Protein AF-A0A353B213-F1 (afdb_monomer_lite)

pLDDT: mean 74.2, std 12.51, range [37.25, 88.0]

Sequence (69 aa):
MGDALDTITSNSESFPLARESEELPLQVRQMLYGAGKRKTHRILFAVRPDRIVVHRIRHVAQGGIERPK

Structure (mmCIF, N/CA/C/O backbone):
data_AF-A0A353B213-F1
#
_entry.id   AF-A0A353B213-F1
#
loop_
_atom_site.group_PDB
_atom_site.id
_atom_site.type_symbol
_atom_site.label_atom_id
_atom_site.label_alt_id
_atom_site.label_comp_id
_atom_site.label_asym_id
_atom_site.label_entity_id
_atom_site.label_seq_id
_atom_site.pdbx_PDB_ins_code
_atom_site.Cartn_x
_atom_site.Cartn_y
_atom_site.Cartn_z
_atom_site.occupancy
_atom_site.B_iso_or_equiv
_atom_site.auth_seq_id
_atom_site.auth_comp_id
_atom_site.auth_asym_id
_atom_site.auth_atom_id
_atom_site.pdbx_PDB_model_num
ATOM 1 N N . MET A 1 1 ? 4.756 -13.526 -8.012 1.00 50.69 1 MET A N 1
ATOM 2 C CA . MET A 1 1 ? 3.698 -12.639 -7.475 1.00 50.69 1 MET A CA 1
ATOM 3 C C . MET A 1 1 ? 3.450 -12.836 -5.974 1.00 50.69 1 MET A C 1
ATOM 5 O O . MET A 1 1 ? 3.079 -11.858 -5.346 1.00 50.69 1 MET A O 1
ATOM 9 N N . GLY A 1 2 ? 3.693 -14.021 -5.384 1.00 56.75 2 GLY A N 1
ATOM 10 C CA . GLY A 1 2 ? 3.457 -14.269 -3.945 1.00 56.75 2 GLY A CA 1
ATOM 11 C C . GLY A 1 2 ? 4.307 -13.439 -2.967 1.00 56.75 2 GLY A C 1
ATOM 12 O O . GLY A 1 2 ? 3.804 -13.020 -1.936 1.00 56.75 2 GLY A O 1
ATOM 13 N N . ASP A 1 3 ? 5.542 -13.103 -3.338 1.00 66.81 3 ASP A N 1
ATOM 14 C CA . ASP A 1 3 ? 6.521 -12.424 -2.467 1.00 66.81 3 ASP A CA 1
ATOM 15 C C . ASP A 1 3 ? 6.107 -11.005 -2.006 1.00 66.81 3 ASP A C 1
ATOM 17 O O . ASP A 1 3 ? 6.334 -10.590 -0.871 1.00 66.81 3 ASP A O 1
ATOM 21 N N . ALA A 1 4 ? 5.423 -10.254 -2.878 1.00 65.44 4 ALA A N 1
ATOM 22 C CA . ALA A 1 4 ? 4.983 -8.896 -2.557 1.00 65.44 4 ALA A CA 1
ATOM 23 C C . ALA A 1 4 ? 3.805 -8.874 -1.579 1.00 65.44 4 ALA A C 1
ATOM 25 O O . ALA A 1 4 ? 3.731 -7.988 -0.735 1.00 65.44 4 ALA A O 1
ATOM 26 N N . LEU A 1 5 ? 2.891 -9.841 -1.699 1.00 69.19 5 LEU A N 1
ATOM 27 C CA . LEU A 1 5 ? 1.767 -9.977 -0.776 1.00 69.19 5 LEU A CA 1
ATOM 28 C C . LEU A 1 5 ? 2.263 -10.383 0.607 1.00 69.19 5 LEU A C 1
ATOM 30 O O . LEU A 1 5 ? 1.838 -9.762 1.572 1.00 69.19 5 LEU A O 1
ATOM 34 N N . ASP A 1 6 ? 3.211 -11.320 0.675 1.00 74.12 6 ASP A N 1
ATOM 35 C CA . ASP A 1 6 ? 3.815 -11.777 1.929 1.00 74.12 6 ASP A CA 1
ATOM 36 C C . ASP A 1 6 ? 4.492 -10.624 2.692 1.00 74.12 6 ASP A C 1
ATOM 38 O O . ASP A 1 6 ? 4.198 -10.379 3.864 1.00 74.12 6 ASP A O 1
ATOM 42 N N . THR A 1 7 ? 5.276 -9.807 1.976 1.00 72.56 7 THR A N 1
ATOM 43 C CA . THR A 1 7 ? 5.919 -8.602 2.533 1.00 72.56 7 THR A CA 1
ATOM 44 C C . THR A 1 7 ? 4.887 -7.592 3.049 1.00 72.56 7 THR A C 1
ATOM 46 O O . THR A 1 7 ? 5.071 -6.981 4.104 1.00 72.56 7 THR A O 1
ATOM 49 N N . ILE A 1 8 ? 3.790 -7.407 2.308 1.00 71.38 8 ILE A N 1
ATOM 50 C CA . ILE A 1 8 ? 2.703 -6.510 2.700 1.00 71.38 8 ILE A CA 1
ATOM 51 C C . ILE A 1 8 ? 2.012 -7.035 3.964 1.00 71.38 8 ILE A C 1
ATOM 53 O O . ILE A 1 8 ? 1.805 -6.251 4.882 1.00 71.38 8 ILE A O 1
ATOM 57 N N . THR A 1 9 ? 1.709 -8.331 4.066 1.00 73.88 9 THR A N 1
ATOM 58 C CA . THR A 1 9 ? 1.113 -8.922 5.278 1.00 73.88 9 THR A CA 1
ATOM 59 C C . THR A 1 9 ? 2.044 -8.912 6.479 1.00 73.88 9 THR A C 1
ATOM 61 O O . THR A 1 9 ? 1.573 -8.718 7.595 1.00 73.88 9 THR A O 1
ATOM 64 N N . SER A 1 10 ? 3.349 -9.085 6.274 1.00 76.81 10 SER A N 1
ATOM 65 C CA . SER A 1 10 ? 4.295 -9.181 7.383 1.00 76.81 10 SER A CA 1
ATOM 66 C C . SER A 1 10 ? 4.691 -7.822 7.965 1.00 76.81 10 SER A C 1
ATOM 68 O O . SER A 1 10 ? 5.117 -7.780 9.117 1.00 76.81 10 SER A O 1
ATOM 70 N N . ASN A 1 11 ? 4.601 -6.721 7.203 1.00 76.50 11 ASN A N 1
ATOM 71 C CA . ASN A 1 11 ? 5.005 -5.400 7.699 1.00 76.50 11 ASN A CA 1
ATOM 72 C C . ASN A 1 11 ? 4.257 -4.222 7.042 1.00 76.50 11 ASN A C 1
ATOM 74 O O . ASN A 1 11 ? 4.852 -3.255 6.558 1.00 76.50 11 ASN A O 1
ATOM 78 N N . SER A 1 12 ? 2.925 -4.299 7.014 1.00 73.56 12 SER A N 1
ATOM 79 C CA . SER A 1 12 ? 2.058 -3.336 6.325 1.00 73.56 12 SER A CA 1
ATOM 80 C C . SER A 1 12 ? 2.176 -1.888 6.824 1.00 73.56 12 SER A C 1
ATOM 82 O O . SER A 1 12 ? 1.943 -0.951 6.060 1.00 73.56 12 SER A O 1
ATOM 84 N N . GLU A 1 13 ? 2.537 -1.682 8.092 1.00 76.31 13 GLU A N 1
ATOM 85 C CA . GLU A 1 13 ? 2.617 -0.358 8.725 1.00 76.31 13 GLU A CA 1
ATOM 86 C C . GLU A 1 13 ? 3.949 0.370 8.486 1.00 76.31 13 GLU A C 1
ATOM 88 O O . GLU A 1 13 ? 4.019 1.589 8.652 1.00 76.31 13 GLU A O 1
ATOM 93 N N . SER A 1 14 ? 4.993 -0.331 8.035 1.00 80.44 14 SER A N 1
ATOM 94 C CA . SER A 1 14 ? 6.273 0.292 7.665 1.00 80.44 14 SER A CA 1
ATOM 95 C C . SER A 1 14 ? 6.251 0.969 6.293 1.00 80.44 14 SER A C 1
ATOM 97 O O . SER A 1 14 ? 7.193 1.682 5.945 1.00 80.44 14 SER A O 1
ATOM 99 N N . PHE A 1 15 ? 5.204 0.768 5.490 1.00 84.12 15 PHE A N 1
ATOM 100 C CA . PHE A 1 15 ? 5.132 1.362 4.157 1.00 84.12 15 PHE A CA 1
ATOM 101 C C . PHE A 1 15 ? 4.718 2.834 4.202 1.00 84.12 15 PHE A C 1
ATOM 103 O O . PHE A 1 15 ? 3.820 3.189 4.966 1.00 84.12 15 PHE A O 1
ATOM 110 N N . PRO A 1 16 ? 5.300 3.701 3.357 1.00 84.94 16 PRO A N 1
ATOM 111 C CA . PRO A 1 16 ? 4.941 5.112 3.331 1.00 84.94 16 PRO A CA 1
ATOM 112 C C . PRO A 1 16 ? 3.468 5.307 2.953 1.00 84.94 16 PRO A C 1
ATOM 114 O O . PRO A 1 16 ? 2.916 4.562 2.133 1.00 84.94 16 PRO A O 1
ATOM 117 N N . LEU A 1 17 ? 2.845 6.337 3.530 1.00 85.06 17 LEU A N 1
ATOM 118 C CA . LEU A 1 17 ? 1.524 6.791 3.105 1.00 85.06 17 LEU A CA 1
ATOM 119 C C . LEU A 1 17 ? 1.584 7.242 1.640 1.00 85.06 17 LEU A C 1
ATOM 121 O O . LEU A 1 17 ? 2.554 7.852 1.186 1.00 85.06 17 LEU A O 1
ATOM 125 N N . ALA A 1 18 ? 0.550 6.891 0.887 1.00 84.94 18 ALA A N 1
ATOM 126 C CA . ALA A 1 18 ? 0.345 7.381 -0.462 1.00 84.94 18 ALA A CA 1
ATOM 127 C C . ALA A 1 18 ? -0.203 8.810 -0.408 1.00 84.94 18 ALA A C 1
ATOM 129 O O . ALA A 1 18 ? -0.937 9.157 0.515 1.00 84.94 18 ALA A O 1
ATOM 130 N N . ARG A 1 19 ? 0.068 9.607 -1.443 1.00 80.56 19 ARG A N 1
ATOM 131 C CA . ARG A 1 19 ? -0.537 10.940 -1.599 1.00 80.56 19 ARG A CA 1
ATOM 132 C C . ARG A 1 19 ? -2.066 10.872 -1.616 1.00 80.56 19 ARG A C 1
ATOM 134 O O . ARG A 1 19 ? -2.734 11.709 -1.029 1.00 80.56 19 ARG A O 1
ATOM 141 N N . GLU A 1 20 ? -2.621 9.819 -2.212 1.00 78.44 20 GLU A N 1
ATOM 142 C CA . GLU A 1 20 ? -4.061 9.555 -2.211 1.00 78.44 20 GLU A CA 1
ATOM 143 C C . GLU A 1 20 ? -4.651 9.385 -0.796 1.00 78.44 20 GLU A C 1
ATOM 145 O O . GLU A 1 20 ? -5.862 9.493 -0.636 1.00 78.44 20 GLU A O 1
ATOM 150 N N . SER A 1 21 ? -3.831 9.152 0.236 1.00 80.75 21 SER A N 1
ATOM 151 C CA . SER A 1 21 ? -4.281 9.142 1.633 1.00 80.75 21 SER A CA 1
ATOM 152 C C . SER A 1 21 ? -4.680 10.524 2.154 1.00 80.75 21 SER A C 1
ATOM 154 O O . SER A 1 21 ? -5.371 10.593 3.164 1.00 80.75 21 SER A O 1
ATOM 156 N N . GLU A 1 22 ? -4.228 11.606 1.517 1.00 78.88 22 GLU A N 1
ATOM 157 C CA . GLU A 1 22 ? -4.642 12.975 1.851 1.00 78.88 22 GLU A CA 1
ATOM 158 C C . GLU A 1 22 ? -6.004 13.313 1.226 1.00 78.88 22 GLU A C 1
ATOM 160 O O . GLU A 1 22 ? -6.745 14.145 1.741 1.00 78.88 22 GLU A O 1
ATOM 165 N N . GLU A 1 23 ? -6.344 12.655 0.115 1.00 77.81 23 GLU A N 1
ATOM 166 C CA . GLU A 1 23 ? -7.570 12.895 -0.658 1.00 77.81 23 GLU A CA 1
ATOM 167 C C . GLU A 1 23 ? -8.695 11.906 -0.307 1.00 77.81 23 GLU A C 1
ATOM 169 O O . GLU A 1 23 ? -9.866 12.156 -0.592 1.00 77.81 23 GLU A O 1
ATOM 174 N N . LEU A 1 24 ? -8.352 10.767 0.298 1.00 73.19 24 LEU A N 1
ATOM 175 C CA . LEU A 1 24 ? -9.291 9.726 0.701 1.00 73.19 24 LEU A CA 1
ATOM 176 C C . LEU A 1 24 ? -9.423 9.697 2.231 1.00 73.19 24 LEU A C 1
ATOM 178 O O . LEU A 1 24 ? -8.424 9.825 2.931 1.00 73.19 24 LEU A O 1
ATOM 182 N N . PRO A 1 25 ? -10.614 9.408 2.788 1.00 78.31 25 PRO A N 1
ATOM 183 C CA . PRO A 1 25 ? -10.823 9.260 4.236 1.00 78.31 25 PRO A CA 1
ATOM 184 C C . PRO A 1 25 ? -10.231 7.947 4.798 1.00 78.31 25 PRO A C 1
ATOM 186 O O . PRO A 1 25 ? -10.732 7.370 5.763 1.00 78.31 25 PRO A O 1
ATOM 189 N N . LEU A 1 26 ? -9.202 7.406 4.147 1.00 78.06 26 LEU A N 1
ATOM 190 C CA . LEU A 1 26 ? -8.614 6.098 4.395 1.00 78.06 26 LEU A CA 1
ATOM 191 C C . LEU A 1 26 ? -7.097 6.286 4.454 1.00 78.06 26 LEU A C 1
ATOM 193 O O . LEU A 1 26 ? -6.534 6.938 3.578 1.00 78.06 26 LEU A O 1
ATOM 197 N N . GLN A 1 27 ? -6.428 5.656 5.421 1.00 82.69 27 GLN A N 1
ATOM 198 C CA . GLN A 1 27 ? -4.966 5.593 5.419 1.00 82.69 27 GLN A CA 1
ATOM 199 C C . GLN A 1 27 ? -4.494 4.639 4.319 1.00 82.69 27 GLN A C 1
ATOM 201 O O . GLN A 1 27 ? -4.422 3.422 4.509 1.00 82.69 27 GLN A O 1
ATOM 206 N N . VAL A 1 28 ? -4.224 5.197 3.140 1.00 86.81 28 VAL A N 1
ATOM 207 C CA . VAL A 1 28 ? -3.712 4.448 1.992 1.00 86.81 28 VAL A CA 1
ATOM 208 C C . VAL A 1 28 ? -2.192 4.492 2.023 1.00 86.81 28 VAL A C 1
ATOM 210 O O . VAL A 1 28 ? -1.587 5.557 2.098 1.00 86.81 28 VAL A O 1
ATOM 213 N N . ARG A 1 29 ? -1.560 3.328 1.939 1.00 88.00 29 ARG A N 1
ATOM 214 C CA . ARG A 1 29 ? -0.111 3.149 1.858 1.00 88.00 29 ARG A CA 1
ATOM 215 C C . ARG A 1 29 ? 0.290 2.709 0.461 1.00 88.00 29 ARG A C 1
ATOM 217 O O . ARG A 1 29 ? -0.531 2.210 -0.314 1.00 88.00 29 ARG A O 1
ATOM 224 N N . GLN A 1 30 ? 1.562 2.911 0.132 1.00 87.69 30 GLN A N 1
ATOM 225 C CA . GLN A 1 30 ? 2.110 2.530 -1.164 1.00 87.69 30 GLN A CA 1
ATOM 226 C C . GLN A 1 30 ? 3.361 1.657 -1.051 1.00 87.69 30 GLN A C 1
ATOM 228 O O . GLN A 1 30 ? 4.264 1.924 -0.261 1.00 87.69 30 GLN A O 1
ATOM 233 N N . MET A 1 31 ? 3.451 0.650 -1.921 1.00 86.62 31 MET A N 1
ATOM 234 C CA . MET A 1 31 ? 4.647 -0.170 -2.117 1.00 86.62 31 MET A CA 1
ATOM 235 C C . MET A 1 31 ? 5.085 -0.119 -3.577 1.00 86.62 31 MET A C 1
ATOM 237 O O . MET A 1 31 ? 4.287 -0.341 -4.484 1.00 86.62 31 MET A O 1
ATOM 241 N N . LEU A 1 32 ? 6.372 0.132 -3.816 1.00 84.38 32 LEU A N 1
ATOM 242 C CA . LEU A 1 32 ? 6.953 0.031 -5.151 1.00 84.38 32 LEU A CA 1
ATOM 243 C C . LEU A 1 32 ? 7.255 -1.437 -5.483 1.00 84.38 32 LEU A C 1
ATOM 245 O O . LEU A 1 32 ? 8.001 -2.100 -4.759 1.00 84.38 32 LEU A O 1
ATOM 249 N N . TYR A 1 33 ? 6.719 -1.906 -6.604 1.00 80.56 33 TYR A N 1
ATOM 250 C CA . TYR A 1 33 ? 6.830 -3.265 -7.120 1.00 80.56 33 TYR A CA 1
ATOM 251 C C . TYR A 1 33 ? 7.351 -3.265 -8.564 1.00 80.56 33 TYR A C 1
ATOM 253 O O . TYR A 1 33 ? 7.089 -2.350 -9.339 1.00 80.56 33 TYR A O 1
ATOM 261 N N . GLY A 1 34 ? 8.108 -4.283 -8.957 1.00 73.06 34 GLY A N 1
ATOM 262 C CA . GLY A 1 34 ? 8.621 -4.408 -10.320 1.00 73.06 34 GLY A CA 1
ATOM 263 C C . GLY A 1 34 ? 9.694 -5.480 -10.435 1.00 73.06 34 GLY A C 1
ATOM 264 O O . GLY A 1 34 ? 10.178 -5.994 -9.429 1.00 73.06 34 GLY A O 1
ATOM 265 N N . ALA A 1 35 ? 10.053 -5.822 -11.669 1.00 65.88 35 ALA A N 1
ATOM 266 C CA . ALA A 1 35 ? 11.075 -6.821 -11.952 1.00 65.88 35 ALA A CA 1
ATOM 267 C C . ALA A 1 35 ? 12.478 -6.184 -12.000 1.00 65.88 35 ALA A C 1
ATOM 269 O O . ALA A 1 35 ? 12.721 -5.226 -12.738 1.00 65.88 35 ALA A O 1
ATOM 270 N N . GLY A 1 36 ? 13.422 -6.741 -11.233 1.00 67.44 36 GLY A N 1
ATOM 271 C CA . GLY A 1 36 ? 14.829 -6.328 -11.234 1.00 67.44 36 GLY A CA 1
ATOM 272 C C . GLY A 1 36 ? 15.081 -4.951 -10.602 1.00 67.44 36 GLY A C 1
ATOM 273 O O . GLY A 1 36 ? 14.464 -4.582 -9.607 1.00 67.44 36 GLY A O 1
ATOM 274 N N . LYS A 1 37 ? 16.016 -4.172 -11.169 1.00 65.31 37 LYS A N 1
ATOM 275 C CA . LYS A 1 37 ? 16.431 -2.857 -10.629 1.00 65.31 37 LYS A CA 1
ATOM 276 C C . LYS A 1 37 ? 15.421 -1.726 -10.871 1.00 65.31 37 LYS A C 1
ATOM 278 O O . LYS A 1 37 ? 15.594 -0.636 -10.334 1.00 65.31 37 LYS A O 1
ATOM 283 N N . ARG A 1 38 ? 14.391 -1.946 -11.696 1.00 65.06 38 ARG A N 1
ATOM 284 C CA . ARG A 1 38 ? 13.390 -0.925 -12.036 1.00 65.06 38 ARG A CA 1
ATOM 285 C C . ARG A 1 38 ? 12.060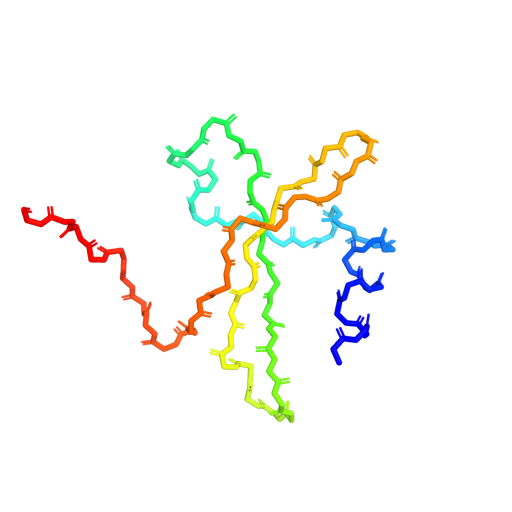 -1.277 -11.393 1.00 65.06 38 ARG A C 1
ATOM 287 O O . ARG A 1 38 ? 11.337 -2.153 -11.861 1.00 65.06 38 ARG A O 1
ATOM 294 N N . LYS A 1 39 ? 11.716 -0.554 -10.330 1.00 71.81 39 LYS A N 1
ATOM 295 C CA . LYS A 1 39 ? 10.376 -0.625 -9.749 1.00 71.81 39 LYS A CA 1
ATOM 296 C C . LYS A 1 39 ? 9.414 0.146 -10.654 1.00 71.81 39 LYS A C 1
ATOM 298 O O . LYS A 1 39 ? 9.375 1.371 -10.628 1.00 71.81 39 LYS A O 1
ATOM 303 N N . THR A 1 40 ? 8.717 -0.580 -11.521 1.00 77.06 40 THR A N 1
ATOM 304 C CA . THR A 1 40 ? 7.843 -0.022 -12.562 1.00 77.06 40 THR A CA 1
ATOM 305 C C . THR A 1 40 ? 6.414 0.201 -12.094 1.00 77.06 40 THR A C 1
ATOM 307 O O . THR A 1 40 ? 5.699 0.991 -12.696 1.00 77.06 40 THR A O 1
ATOM 310 N N . HIS A 1 41 ? 5.994 -0.434 -11.004 1.00 83.25 41 HIS A N 1
ATOM 311 C CA . HIS A 1 41 ? 4.638 -0.371 -10.476 1.00 83.25 41 HIS A CA 1
ATOM 312 C C . HIS A 1 41 ? 4.619 0.136 -9.032 1.00 83.25 41 HIS A C 1
ATOM 314 O O . HIS A 1 41 ? 5.572 -0.033 -8.276 1.00 83.25 41 HIS A O 1
ATOM 320 N N . ARG A 1 42 ? 3.512 0.759 -8.639 1.00 84.75 42 ARG A N 1
ATOM 321 C CA . ARG A 1 42 ? 3.167 1.055 -7.253 1.00 84.75 42 ARG A CA 1
ATOM 322 C C . ARG A 1 42 ? 1.848 0.377 -6.914 1.00 84.75 42 ARG A C 1
ATOM 324 O O . ARG A 1 42 ? 0.870 0.509 -7.648 1.00 84.75 42 ARG A O 1
ATOM 331 N N . ILE A 1 43 ? 1.836 -0.351 -5.812 1.00 86.44 43 ILE A N 1
ATOM 332 C CA . ILE A 1 43 ? 0.657 -0.983 -5.236 1.00 86.44 43 ILE A CA 1
ATOM 333 C C . ILE A 1 43 ? 0.137 -0.029 -4.168 1.00 86.44 43 ILE A C 1
ATOM 335 O O . ILE A 1 43 ? 0.873 0.305 -3.244 1.00 86.44 43 ILE A O 1
ATOM 339 N N . LEU A 1 44 ? -1.104 0.423 -4.316 1.00 86.19 44 LEU A N 1
ATOM 340 C CA . LEU A 1 44 ? -1.826 1.221 -3.333 1.00 86.19 44 LEU A CA 1
ATOM 341 C C . LEU A 1 44 ? -2.722 0.288 -2.529 1.00 86.19 44 LEU A C 1
ATOM 343 O O . LEU A 1 44 ? -3.578 -0.394 -3.102 1.00 86.19 44 LEU A O 1
ATOM 347 N N . PHE A 1 45 ? -2.538 0.260 -1.217 1.00 87.38 45 PHE A N 1
ATOM 348 C CA . PHE A 1 45 ? -3.293 -0.611 -0.328 1.00 87.38 45 PHE A CA 1
ATOM 349 C C . PHE A 1 45 ? -3.637 0.101 0.976 1.00 87.38 45 PHE A C 1
ATOM 351 O O . PHE A 1 45 ? -2.903 0.970 1.431 1.00 87.38 45 PHE A O 1
ATOM 358 N N . ALA A 1 46 ? -4.761 -0.264 1.577 1.00 86.81 46 ALA A N 1
ATOM 359 C CA . ALA A 1 46 ? -5.139 0.178 2.910 1.00 86.81 46 ALA A CA 1
ATOM 360 C C . ALA A 1 46 ? -5.007 -0.988 3.888 1.00 86.81 46 ALA A C 1
ATOM 362 O O . ALA A 1 46 ? -5.368 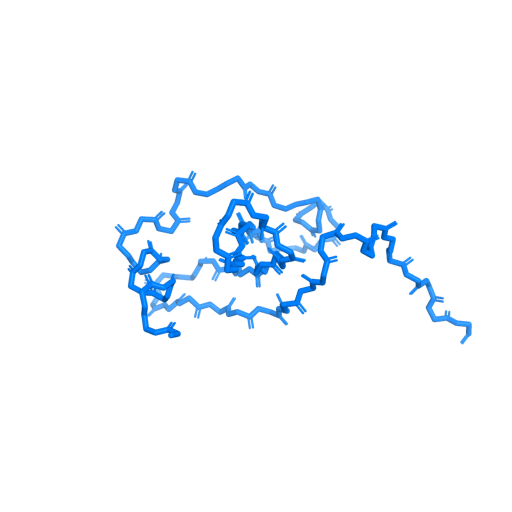-2.126 3.571 1.00 86.81 46 ALA A O 1
ATOM 363 N N . VAL A 1 47 ? -4.511 -0.688 5.085 1.00 83.31 47 VAL A N 1
ATOM 364 C CA . VAL A 1 47 ? -4.412 -1.649 6.186 1.00 83.31 47 VAL A CA 1
ATOM 365 C C . VAL A 1 47 ? -5.674 -1.514 7.029 1.00 83.31 47 VAL A C 1
ATOM 367 O O . VAL A 1 47 ? -5.985 -0.427 7.519 1.00 83.31 47 VAL A O 1
ATOM 370 N N . ARG A 1 48 ? -6.443 -2.596 7.142 1.00 81.50 48 ARG A N 1
ATOM 371 C CA . ARG A 1 48 ? -7.589 -2.711 8.051 1.00 81.50 48 ARG A CA 1
ATOM 372 C C . ARG A 1 48 ? -7.234 -3.686 9.177 1.00 81.50 48 ARG A C 1
ATOM 374 O O . ARG A 1 48 ? -6.295 -4.459 9.009 1.00 81.50 48 ARG A O 1
ATOM 381 N N . PRO A 1 49 ? -7.969 -3.667 10.302 1.00 77.06 49 PRO A N 1
ATOM 382 C CA . PRO A 1 49 ? -7.651 -4.512 11.453 1.00 77.06 49 PRO A CA 1
ATOM 383 C C . PRO A 1 49 ? -7.640 -6.011 11.125 1.00 77.06 49 PRO A C 1
ATOM 385 O O . PRO A 1 49 ? -6.877 -6.763 11.714 1.00 77.06 49 PRO A O 1
ATOM 388 N N . ASP A 1 50 ? -8.484 -6.438 10.184 1.00 82.69 50 ASP A N 1
ATOM 389 C CA . ASP A 1 50 ? -8.705 -7.841 9.823 1.00 82.69 50 ASP A CA 1
ATOM 390 C C . ASP A 1 50 ? -8.061 -8.255 8.491 1.00 82.69 50 ASP A C 1
ATOM 392 O O . ASP A 1 50 ? -7.941 -9.446 8.205 1.00 82.69 50 ASP A O 1
ATOM 396 N N . ARG A 1 51 ? -7.685 -7.292 7.639 1.00 81.94 51 ARG A N 1
ATOM 397 C CA . ARG A 1 51 ? -7.248 -7.573 6.265 1.00 81.94 51 ARG A CA 1
ATOM 398 C C . ARG A 1 51 ? -6.515 -6.414 5.611 1.00 81.94 51 ARG A C 1
ATOM 400 O O . ARG A 1 51 ? -6.669 -5.250 5.976 1.00 81.94 51 ARG A O 1
ATOM 407 N N . ILE A 1 52 ? -5.804 -6.729 4.537 1.00 83.38 52 ILE A N 1
ATOM 408 C CA . ILE A 1 52 ? -5.187 -5.734 3.663 1.00 83.38 52 ILE A CA 1
ATOM 409 C C . ILE A 1 52 ? -6.005 -5.625 2.384 1.00 83.38 52 ILE A C 1
ATOM 411 O O . ILE A 1 52 ? -6.278 -6.619 1.713 1.00 83.38 52 ILE A O 1
ATOM 415 N N . VAL A 1 53 ? -6.405 -4.402 2.044 1.00 84.94 53 VAL A N 1
ATOM 416 C CA . VAL A 1 53 ? -7.220 -4.124 0.861 1.00 84.94 53 VAL A CA 1
ATOM 417 C C . VAL A 1 53 ? -6.348 -3.446 -0.182 1.00 84.94 53 VAL A C 1
ATOM 419 O O . VAL A 1 53 ? -5.979 -2.283 -0.030 1.00 84.94 53 VAL A O 1
ATOM 422 N N . VAL A 1 54 ? -6.024 -4.161 -1.259 1.00 84.44 54 VAL A N 1
ATOM 423 C CA . VAL A 1 54 ? -5.330 -3.574 -2.411 1.00 84.44 54 VAL A CA 1
ATOM 424 C C . VAL A 1 54 ? -6.346 -2.798 -3.243 1.00 84.44 54 VAL A C 1
ATOM 426 O O . VAL A 1 54 ? -7.252 -3.379 -3.832 1.00 84.44 54 VAL A O 1
ATOM 429 N N . HIS A 1 55 ? -6.201 -1.477 -3.292 1.00 82.94 55 HIS A N 1
ATOM 430 C CA . HIS A 1 55 ? -7.121 -0.600 -4.014 1.00 82.94 55 HIS A CA 1
ATOM 431 C C . HIS A 1 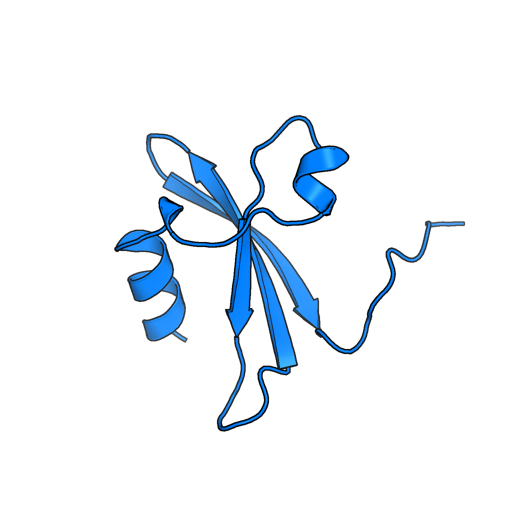55 ? -6.769 -0.485 -5.495 1.00 82.94 55 HIS A C 1
ATOM 433 O O . HIS A 1 55 ? -7.659 -0.441 -6.345 1.00 82.94 55 HIS A O 1
ATOM 439 N N . ARG A 1 56 ? -5.475 -0.378 -5.824 1.00 81.00 56 ARG A N 1
ATOM 440 C CA . ARG A 1 56 ? -5.030 -0.201 -7.211 1.00 81.00 56 ARG A CA 1
ATOM 441 C C . ARG A 1 56 ? -3.549 -0.523 -7.370 1.00 81.00 56 ARG A C 1
ATOM 443 O O . ARG A 1 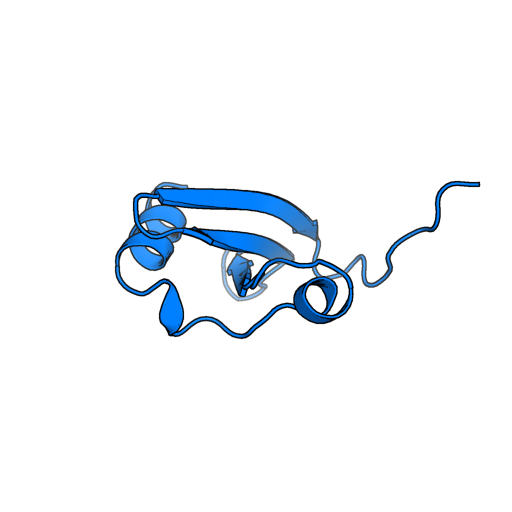56 ? -2.748 -0.219 -6.494 1.00 81.00 56 ARG A O 1
ATOM 450 N N . ILE A 1 57 ? -3.175 -1.046 -8.532 1.00 81.56 57 ILE A N 1
ATOM 451 C CA . ILE A 1 57 ? -1.781 -1.153 -8.970 1.00 81.56 57 ILE A CA 1
ATOM 452 C C . ILE A 1 57 ? -1.609 -0.177 -10.135 1.00 81.56 57 ILE A C 1
ATOM 454 O O . ILE A 1 57 ? -2.371 -0.234 -11.097 1.00 81.56 57 ILE A O 1
ATOM 458 N N . ARG A 1 58 ? -0.664 0.762 -10.036 1.00 78.56 58 ARG A N 1
ATOM 459 C CA . ARG A 1 58 ? -0.380 1.762 -11.083 1.00 78.56 58 ARG A CA 1
ATOM 460 C C . ARG A 1 58 ? 1.057 1.663 -11.561 1.00 78.56 58 ARG A C 1
ATOM 462 O O . ARG A 1 58 ? 1.922 1.252 -10.798 1.00 78.56 58 ARG A O 1
ATOM 469 N N . HIS A 1 59 ? 1.330 2.109 -12.780 1.00 78.19 59 HIS A N 1
A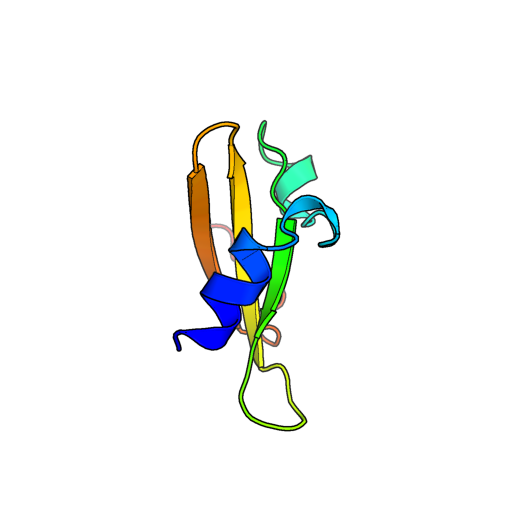TOM 470 C CA . HIS A 1 59 ? 2.698 2.266 -13.260 1.00 78.19 59 HIS A CA 1
ATOM 471 C C . HIS A 1 59 ? 3.330 3.539 -12.666 1.00 78.19 59 HIS A C 1
ATOM 473 O O . HIS A 1 59 ? 2.718 4.603 -12.695 1.00 78.19 59 HIS A O 1
ATOM 479 N N . VAL A 1 60 ? 4.554 3.454 -12.135 1.00 67.50 60 VAL A N 1
ATOM 480 C CA . V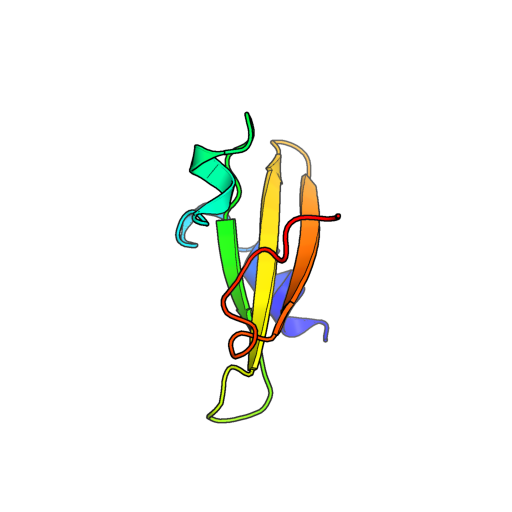AL A 1 60 ? 5.271 4.574 -11.486 1.00 67.50 60 VAL A CA 1
ATOM 481 C C . VAL A 1 60 ? 5.550 5.706 -12.477 1.00 67.50 60 VAL A C 1
ATOM 483 O O . VAL A 1 60 ? 5.524 6.869 -12.092 1.00 67.50 60 VAL A O 1
ATOM 486 N N . ALA A 1 61 ? 5.760 5.384 -13.759 1.00 66.12 61 ALA A N 1
ATOM 487 C CA . ALA A 1 61 ? 5.981 6.394 -14.798 1.00 66.12 61 ALA A CA 1
ATOM 488 C C . ALA A 1 61 ? 4.697 7.132 -15.236 1.00 66.12 61 ALA A C 1
ATOM 490 O O . ALA A 1 61 ? 4.794 8.181 -15.863 1.00 66.12 61 ALA A O 1
ATOM 491 N N . GLN A 1 62 ? 3.503 6.626 -14.898 1.00 60.72 62 GLN A N 1
ATOM 492 C CA . GLN A 1 62 ? 2.236 7.340 -15.107 1.00 60.72 62 GLN A CA 1
ATOM 493 C C . GLN A 1 62 ? 1.928 8.186 -13.864 1.00 60.72 62 GLN A C 1
ATOM 495 O O . GLN A 1 62 ? 1.011 7.917 -13.085 1.00 60.72 62 GLN A O 1
ATOM 500 N N . GLY A 1 63 ? 2.776 9.187 -13.634 1.00 52.53 63 GLY A N 1
ATOM 501 C CA . GLY A 1 63 ? 2.609 10.175 -12.577 1.00 52.53 63 GLY A CA 1
ATOM 502 C C . GLY A 1 63 ? 1.526 11.185 -12.942 1.00 52.53 63 GLY A C 1
ATOM 503 O O . GLY A 1 63 ? 1.824 12.236 -13.491 1.00 52.53 63 GLY A O 1
ATOM 504 N N . GLY A 1 64 ? 0.273 10.873 -12.627 1.00 45.88 64 GLY A N 1
ATOM 505 C CA . GLY A 1 64 ? -0.827 11.826 -12.735 1.00 45.88 64 GLY A CA 1
ATOM 506 C C . GLY A 1 64 ? -2.178 11.142 -12.631 1.00 45.88 64 GLY A C 1
ATOM 507 O O . GLY A 1 64 ? -2.473 10.203 -13.364 1.00 45.88 64 GLY A O 1
ATOM 508 N N . ILE A 1 65 ? -3.011 11.592 -11.696 1.00 47.47 65 ILE A N 1
ATOM 509 C CA . ILE A 1 65 ? -4.441 11.298 -11.730 1.00 47.47 65 ILE A CA 1
ATOM 510 C C . ILE A 1 65 ? -4.972 12.032 -12.964 1.00 47.47 65 ILE A C 1
ATOM 512 O O . ILE A 1 65 ? -5.156 13.246 -12.923 1.00 47.47 65 ILE A O 1
ATOM 516 N N . GLU A 1 66 ? -5.167 11.325 -14.077 1.00 48.38 66 GLU A N 1
ATOM 517 C CA . GLU A 1 66 ? -5.981 11.859 -15.166 1.00 48.38 66 GLU A CA 1
ATOM 518 C C . GLU A 1 66 ? -7.394 12.058 -14.604 1.00 48.38 66 GLU A C 1
ATOM 520 O O . GLU A 1 66 ? -8.058 11.099 -14.199 1.00 48.38 66 GLU A O 1
ATOM 525 N N . ARG A 1 67 ? -7.809 13.324 -14.470 1.00 37.25 67 ARG A N 1
ATOM 526 C CA . ARG A 1 67 ? -9.185 13.678 -14.116 1.00 37.25 67 ARG A CA 1
ATOM 527 C C . ARG A 1 67 ? -10.096 13.130 -15.222 1.00 37.25 67 ARG A C 1
ATOM 529 O O . ARG A 1 67 ? -9.824 13.433 -16.385 1.00 37.25 67 ARG A O 1
ATOM 536 N N . PRO A 1 68 ? -11.146 12.352 -14.908 1.00 46.09 68 PRO A N 1
ATOM 537 C CA . PRO A 1 68 ? -12.138 12.017 -15.919 1.00 46.09 68 PRO A CA 1
ATOM 538 C C . PRO A 1 68 ? -12.789 13.317 -16.419 1.00 46.09 68 PRO A C 1
ATOM 540 O O . PRO A 1 68 ? -13.123 14.186 -15.611 1.00 46.09 68 PRO A O 1
ATOM 543 N N . LYS A 1 69 ? -12.869 13.461 -17.746 1.00 39.59 69 LYS A N 1
ATOM 544 C CA . LYS A 1 69 ? -13.621 14.521 -18.433 1.00 39.59 69 LYS A CA 1
ATOM 545 C C . LYS A 1 69 ? -15.119 14.276 -18.319 1.00 39.59 69 LYS A C 1
ATOM 547 O O . LYS A 1 69 ? -15.504 13.085 -18.321 1.00 39.59 69 LYS A O 1
#

Foldseek 3Di:
DVVVVVVCVVCVPPFAFDPCVVVDVFRWGWDQPDPDPDSQKIFIWGDDPVDIGTPDIGGPVPPDDPDDD

Secondary structure (DSSP, 8-state):
-HHHHHHHHHSGGGSPBPTHHHHSSS-EEEEEE-STT---EEEEEEE-SS-EEEEEEEETT--S-----

Radius of gyration: 12.45 Å; chains: 1; bounding box: 30×29×30 Å